Protein AF-A0AAN9YRS8-F1 (afdb_monomer)

Foldseek 3Di:
DLLPDPLLVPQDAPDPQFGQADLQEQPQAPDDFDDDVLQQDLVRLVPGPDQATGYHPRHPQFQNYPNPDRDGPRDGDPDPVVNLRCCCRPPRNNYHDDDPDDDDPVSNSSSSSPVSSVVVVVD

Structure (mmCIF, N/CA/C/O backbone):
data_AF-A0AAN9YRS8-F1
#
_entry.id   AF-A0AAN9YRS8-F1
#
loop_
_atom_site.group_PDB
_atom_site.id
_atom_site.type_symbol
_atom_site.label_atom_id
_atom_site.label_alt_id
_atom_site.label_comp_id
_atom_site.label_asym_id
_atom_site.label_entity_id
_atom_site.label_seq_id
_atom_site.pdbx_PDB_ins_code
_atom_site.Cartn_x
_atom_site.Cartn_y
_atom_site.Cartn_z
_atom_site.occupancy
_atom_site.B_iso_or_equiv
_atom_site.auth_seq_id
_atom_site.auth_comp_id
_atom_site.auth_asym_id
_atom_site.auth_atom_id
_atom_site.pdbx_PDB_model_num
ATOM 1 N N . ALA A 1 1 ? -12.037 -1.778 25.798 1.00 60.75 1 ALA A N 1
ATOM 2 C CA . ALA A 1 1 ? -12.827 -1.347 24.628 1.00 60.75 1 ALA A CA 1
ATOM 3 C C . ALA A 1 1 ? -11.901 -0.881 23.495 1.00 60.75 1 ALA A C 1
ATOM 5 O O . ALA A 1 1 ? -12.047 0.225 22.998 1.00 60.75 1 ALA A O 1
ATOM 6 N N . ASP A 1 2 ? -10.907 -1.699 23.118 1.00 74.62 2 ASP A N 1
ATOM 7 C CA . ASP A 1 2 ? -9.901 -1.310 22.107 1.00 74.62 2 ASP A CA 1
ATOM 8 C C . ASP A 1 2 ? -10.326 -1.663 20.665 1.00 74.62 2 ASP A C 1
ATOM 10 O O . ASP A 1 2 ? -9.803 -1.092 19.709 1.00 74.62 2 ASP A O 1
ATOM 14 N N . PHE A 1 3 ? -11.296 -2.578 20.542 1.00 80.12 3 PHE A N 1
ATOM 15 C CA . PHE A 1 3 ? -11.894 -3.076 19.299 1.00 80.12 3 PHE A CA 1
ATOM 16 C C . PHE A 1 3 ? -13.361 -2.630 19.151 1.00 80.12 3 PHE A C 1
ATOM 18 O O . PHE A 1 3 ? -13.746 -2.140 18.097 1.00 80.12 3 PHE A O 1
ATOM 25 N N . ASP A 1 4 ? -14.152 -2.689 20.228 1.00 80.88 4 ASP A N 1
ATOM 26 C CA . ASP A 1 4 ? -15.543 -2.208 20.247 1.00 80.88 4 ASP A CA 1
ATOM 27 C C . ASP A 1 4 ? -15.623 -0.691 20.464 1.00 80.88 4 ASP A C 1
ATOM 29 O O . ASP A 1 4 ? -15.956 -0.209 21.551 1.00 80.88 4 ASP A O 1
ATOM 33 N N . CYS A 1 5 ? -15.279 0.092 19.439 1.00 88.94 5 CYS A N 1
ATOM 34 C CA . CYS A 1 5 ? -15.522 1.533 19.444 1.00 88.94 5 CYS A CA 1
ATOM 35 C C . CYS A 1 5 ? -15.897 2.064 18.050 1.00 88.94 5 CYS A C 1
ATOM 37 O O . CYS A 1 5 ? -15.513 1.470 17.037 1.00 88.94 5 CYS A O 1
ATOM 39 N N . PRO A 1 6 ? -16.595 3.217 17.962 1.00 91.12 6 PRO A N 1
ATOM 40 C CA . PRO A 1 6 ? -17.009 3.782 16.678 1.00 91.12 6 PRO A CA 1
ATOM 41 C C . PRO A 1 6 ? -15.848 4.058 15.718 1.00 91.12 6 PRO A C 1
ATOM 43 O O . PRO A 1 6 ? -16.038 4.028 14.509 1.00 91.12 6 PRO A O 1
ATOM 46 N N . ALA A 1 7 ? -14.645 4.326 16.231 1.00 91.19 7 ALA A N 1
ATOM 47 C CA . ALA A 1 7 ? -13.485 4.610 15.390 1.00 91.19 7 ALA A CA 1
ATOM 48 C C . ALA A 1 7 ? -12.957 3.363 14.659 1.00 91.19 7 ALA A C 1
ATOM 50 O O . ALA A 1 7 ? -12.427 3.495 13.560 1.00 91.19 7 ALA A O 1
ATOM 51 N N . VAL A 1 8 ? -13.111 2.173 15.252 1.00 92.06 8 VAL A N 1
ATOM 52 C CA . VAL A 1 8 ? -12.793 0.886 14.613 1.00 92.06 8 VAL A CA 1
ATOM 53 C C . VAL A 1 8 ? -13.938 0.472 13.692 1.00 92.06 8 VAL A C 1
ATOM 55 O O . VAL A 1 8 ? -13.700 0.173 12.530 1.00 92.06 8 VAL A O 1
ATOM 58 N N . ALA A 1 9 ? -15.186 0.549 14.162 1.00 90.88 9 ALA A N 1
ATOM 59 C CA . ALA A 1 9 ? -16.357 0.165 13.369 1.00 90.88 9 ALA A CA 1
ATOM 60 C C . ALA A 1 9 ? -16.523 0.985 12.074 1.00 90.88 9 ALA A C 1
ATOM 62 O O . ALA A 1 9 ? -17.010 0.464 11.078 1.00 90.88 9 ALA A O 1
ATOM 63 N N . ASN A 1 10 ? -16.106 2.255 12.084 1.00 91.94 10 ASN A N 1
ATOM 64 C CA . ASN A 1 10 ? -16.170 3.147 10.922 1.00 91.94 10 ASN A CA 1
ATOM 65 C C . ASN A 1 10 ? -14.815 3.316 10.215 1.00 91.94 10 ASN A C 1
ATOM 67 O O . ASN A 1 10 ? -14.635 4.271 9.457 1.00 91.94 10 ASN A O 1
ATOM 71 N N . ALA A 1 11 ? -13.831 2.457 10.497 1.00 94.25 11 ALA A N 1
ATOM 72 C CA . ALA A 1 11 ? -12.544 2.538 9.823 1.00 94.25 11 ALA A CA 1
ATOM 73 C C . ALA A 1 11 ? -12.708 2.242 8.324 1.00 94.25 11 ALA A C 1
ATOM 75 O O . ALA A 1 11 ? -13.393 1.300 7.935 1.00 94.25 11 ALA A O 1
ATOM 76 N N . VAL A 1 12 ? -12.071 3.055 7.480 1.00 94.19 12 VAL A N 1
ATOM 77 C CA . VAL A 1 12 ? -12.182 2.953 6.019 1.00 94.19 12 VAL A CA 1
ATOM 78 C C . VAL A 1 12 ? -10.892 2.376 5.443 1.00 94.19 12 VAL A C 1
ATOM 80 O O . VAL A 1 12 ? -9.797 2.792 5.828 1.00 94.19 12 VAL A O 1
ATOM 83 N N . ASN A 1 13 ? -11.029 1.445 4.498 1.00 94.38 13 ASN A N 1
ATOM 84 C CA . ASN A 1 13 ? -9.938 0.905 3.695 1.00 94.38 13 ASN A CA 1
ATOM 85 C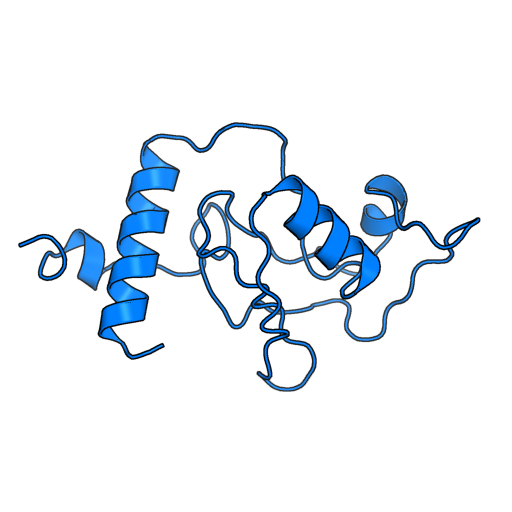 C . ASN A 1 13 ? -10.402 0.776 2.227 1.00 94.38 13 ASN A C 1
ATOM 87 O O . ASN A 1 13 ? -11.396 0.088 1.993 1.00 94.38 13 ASN A O 1
ATOM 91 N N . PRO A 1 14 ? -9.735 1.412 1.248 1.00 94.62 14 PRO A N 1
ATOM 92 C CA . PRO A 1 14 ? -8.599 2.322 1.398 1.00 94.62 14 PRO A CA 1
ATOM 93 C C . PRO A 1 14 ? -8.986 3.656 2.047 1.00 94.62 14 PRO A C 1
ATOM 95 O O . PRO A 1 14 ? -10.114 4.129 1.936 1.00 94.62 14 PRO A O 1
ATOM 98 N N . SER A 1 15 ? -8.023 4.287 2.713 1.00 94.81 15 SER A N 1
ATOM 99 C CA . SER A 1 15 ? -8.159 5.645 3.251 1.00 94.81 15 SER A CA 1
ATOM 100 C C . SER A 1 15 ? -7.531 6.687 2.319 1.00 94.81 15 SER A C 1
ATOM 102 O O . SER A 1 15 ? -6.968 6.351 1.281 1.00 94.81 15 SER A O 1
ATOM 104 N N . GLN A 1 16 ? -7.516 7.957 2.738 1.00 93.94 16 GLN A N 1
ATOM 105 C CA . GLN A 1 16 ? -6.738 9.003 2.057 1.00 93.94 16 GLN A CA 1
ATOM 106 C C . GLN A 1 16 ? -5.215 8.748 2.031 1.00 93.94 16 GLN A C 1
ATOM 108 O O . GLN A 1 16 ? -4.510 9.405 1.273 1.00 93.94 16 GLN A O 1
ATOM 113 N N . TRP A 1 17 ? -4.696 7.837 2.866 1.00 93.69 17 TRP A N 1
ATOM 114 C CA . TRP A 1 17 ? -3.287 7.416 2.860 1.00 93.69 17 TRP A CA 1
ATOM 115 C C . TRP A 1 17 ? -3.057 6.115 2.078 1.00 93.69 17 TRP A C 1
ATOM 117 O O . TRP A 1 17 ? -1.939 5.607 2.065 1.00 93.69 17 TRP A O 1
ATOM 127 N N . GLY A 1 18 ? -4.101 5.570 1.449 1.00 94.38 18 GLY A N 1
ATOM 128 C CA . GLY A 1 18 ? -4.059 4.311 0.716 1.00 94.38 18 GLY A CA 1
ATOM 129 C C . GLY A 1 18 ? -4.589 3.119 1.509 1.00 94.38 18 GLY A C 1
ATOM 130 O O . GLY A 1 18 ? -5.275 3.270 2.529 1.00 94.38 18 GLY A O 1
ATOM 131 N N . TYR A 1 19 ? -4.278 1.932 0.997 1.00 95.44 19 TYR A N 1
ATOM 132 C CA . TYR A 1 19 ? -4.648 0.647 1.575 1.00 95.44 19 TYR A CA 1
ATOM 133 C C . TYR A 1 19 ? -3.813 0.335 2.821 1.00 95.44 19 TYR A C 1
ATOM 135 O O . TYR A 1 19 ? -2.599 0.551 2.841 1.00 95.44 19 TYR A O 1
ATOM 143 N N . TYR A 1 20 ? -4.475 -0.195 3.845 1.00 94.69 20 TYR A N 1
ATOM 144 C CA . TYR A 1 20 ? -3.852 -0.725 5.063 1.00 94.69 20 TYR A CA 1
ATOM 145 C C . TYR A 1 20 ? -3.741 -2.255 5.052 1.00 94.69 20 TYR A C 1
ATOM 147 O O . TYR A 1 20 ? -2.875 -2.809 5.726 1.00 94.69 20 TYR A O 1
ATOM 155 N N . GLN A 1 21 ? -4.641 -2.893 4.303 1.00 93.31 21 GLN A N 1
ATOM 156 C CA . GLN A 1 21 ? -4.769 -4.332 4.072 1.00 93.31 21 GLN A CA 1
ATOM 157 C C . GLN A 1 21 ? -5.482 -4.560 2.723 1.00 93.31 21 GLN A C 1
ATOM 159 O O . GLN A 1 21 ? -5.978 -3.596 2.120 1.00 93.31 21 GLN A O 1
ATOM 164 N N . GLY A 1 22 ? -5.502 -5.798 2.245 1.00 90.50 22 GLY A N 1
ATOM 165 C CA . GLY A 1 22 ? -6.004 -6.201 0.936 1.00 90.50 22 GLY A CA 1
ATOM 166 C C . GLY A 1 22 ? -7.497 -6.465 0.726 1.00 90.50 22 GLY A C 1
ATOM 167 O O . GLY A 1 22 ? -8.348 -6.143 1.550 1.00 90.50 22 GLY A O 1
ATOM 168 N N . PRO A 1 23 ? -7.829 -7.047 -0.440 1.00 93.31 23 PRO A N 1
ATOM 169 C CA . PRO A 1 23 ? -6.955 -7.175 -1.611 1.00 93.31 23 PRO A CA 1
ATOM 170 C C . PRO A 1 23 ? -6.632 -5.798 -2.211 1.00 93.31 23 PRO A C 1
ATOM 172 O O . PRO A 1 23 ? -7.515 -4.962 -2.400 1.00 93.31 23 PRO A O 1
ATOM 175 N N . ILE A 1 24 ? -5.352 -5.546 -2.499 1.00 95.38 24 ILE A N 1
ATOM 176 C CA . ILE A 1 24 ? -4.888 -4.285 -3.088 1.00 95.38 24 ILE A CA 1
ATOM 177 C C . ILE A 1 24 ? -4.862 -4.440 -4.611 1.00 95.38 24 ILE A C 1
ATOM 179 O O . ILE A 1 24 ?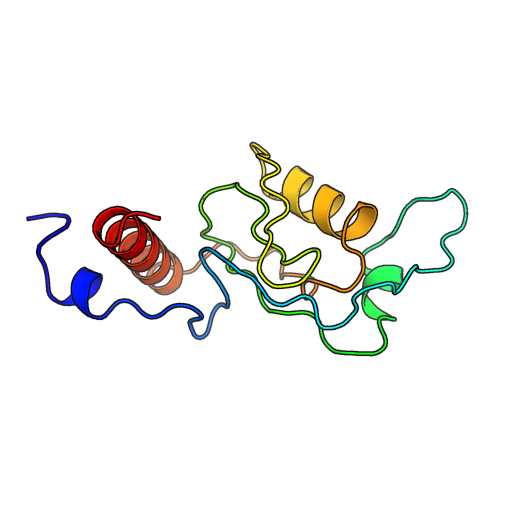 -4.076 -5.249 -5.114 1.00 95.38 24 ILE A O 1
ATOM 183 N N . PRO A 1 25 ? -5.652 -3.660 -5.371 1.00 95.31 25 PRO A N 1
ATOM 184 C CA . PRO A 1 25 ? -5.702 -3.795 -6.820 1.00 95.31 25 PRO A CA 1
ATOM 185 C C . PRO A 1 25 ? -4.330 -3.596 -7.464 1.00 95.31 25 PRO A C 1
ATOM 187 O O . PRO A 1 25 ? -3.623 -2.634 -7.148 1.00 95.31 25 PRO A O 1
ATOM 190 N N . ASN A 1 26 ? -3.980 -4.469 -8.409 1.00 95.38 26 ASN A N 1
ATOM 191 C CA . ASN A 1 26 ? -2.841 -4.283 -9.299 1.00 95.38 26 ASN A CA 1
ATOM 192 C C . ASN A 1 26 ? -3.318 -3.728 -10.658 1.00 95.38 26 ASN A C 1
ATOM 194 O O . ASN A 1 26 ? -3.775 -4.488 -11.510 1.00 95.38 26 ASN A O 1
ATOM 198 N N . PRO A 1 27 ? -3.200 -2.416 -10.914 1.00 95.06 27 PRO A N 1
ATOM 199 C CA . PRO A 1 27 ? -3.637 -1.819 -12.179 1.00 95.06 27 PRO A CA 1
ATOM 200 C C . PRO A 1 27 ? -2.710 -2.146 -13.362 1.00 95.06 27 PRO A C 1
ATOM 202 O O . PRO A 1 27 ? -3.010 -1.785 -14.500 1.00 95.06 27 PRO A O 1
ATOM 205 N N . ASN A 1 28 ? -1.580 -2.811 -13.114 1.00 94.75 28 ASN A N 1
ATOM 206 C CA . ASN A 1 28 ? -0.559 -3.132 -14.107 1.00 94.75 28 ASN A CA 1
ATOM 207 C C . ASN A 1 28 ? -0.275 -4.647 -14.150 1.00 94.75 28 ASN A C 1
ATOM 209 O O . ASN A 1 28 ? 0.874 -5.066 -14.299 1.00 94.75 28 ASN A O 1
ATOM 213 N N . ILE A 1 29 ? -1.310 -5.490 -14.016 1.00 91.19 29 ILE A N 1
ATOM 214 C CA . ILE A 1 29 ? -1.173 -6.954 -14.126 1.00 91.19 29 ILE A CA 1
ATOM 215 C C . ILE A 1 29 ? -0.468 -7.328 -15.435 1.00 91.19 29 ILE A C 1
ATOM 217 O O . ILE A 1 29 ? -0.829 -6.871 -16.518 1.00 91.19 29 ILE A O 1
ATOM 221 N N . GLY A 1 30 ? 0.559 -8.172 -15.323 1.00 89.44 30 GLY A N 1
ATOM 222 C CA . GLY A 1 30 ? 1.353 -8.648 -16.458 1.00 89.44 30 GLY A CA 1
ATOM 223 C C . GLY A 1 30 ? 2.374 -7.644 -17.001 1.00 89.44 30 GLY A C 1
ATOM 224 O O . GLY A 1 30 ? 3.200 -8.027 -17.830 1.00 89.44 30 GLY A O 1
ATOM 225 N N . TRP A 1 31 ? 2.383 -6.392 -16.531 1.00 92.19 31 TRP A N 1
ATOM 226 C CA . TRP A 1 31 ? 3.430 -5.447 -16.904 1.00 92.19 31 TRP A CA 1
ATOM 227 C C . TRP A 1 31 ? 4.780 -5.896 -16.337 1.00 92.19 31 TRP A C 1
ATOM 229 O O . TRP A 1 31 ? 4.892 -6.285 -15.177 1.00 92.19 31 TRP A O 1
ATOM 239 N N . GLN A 1 32 ? 5.817 -5.845 -17.171 1.00 90.50 32 GLN A N 1
ATOM 240 C CA . GLN A 1 32 ? 7.187 -6.175 -16.793 1.00 90.50 32 GLN A CA 1
ATOM 241 C C . GLN A 1 32 ? 8.117 -5.071 -17.304 1.00 90.50 32 GLN A C 1
ATOM 243 O O . GLN A 1 32 ? 8.213 -4.866 -18.518 1.00 90.50 32 GLN A O 1
ATOM 248 N N . PRO A 1 33 ? 8.798 -4.333 -16.416 1.00 89.50 33 PRO A N 1
ATOM 249 C CA . PRO A 1 33 ? 9.693 -3.271 -16.832 1.00 89.50 33 PRO A CA 1
ATOM 250 C C . PRO A 1 33 ? 10.969 -3.828 -17.468 1.00 89.50 33 PRO A C 1
ATOM 252 O O . PRO A 1 33 ? 11.553 -4.807 -17.000 1.00 89.50 33 PRO A O 1
ATOM 255 N N . ILE A 1 34 ? 11.474 -3.134 -18.487 1.00 85.19 34 ILE A N 1
ATOM 256 C CA . ILE A 1 34 ? 12.797 -3.414 -19.051 1.00 85.19 34 ILE A CA 1
ATOM 257 C C . ILE A 1 34 ? 13.850 -2.841 -18.093 1.00 85.19 34 ILE A C 1
ATOM 259 O O . ILE A 1 34 ? 14.107 -1.639 -18.081 1.00 85.19 34 ILE A O 1
ATOM 263 N N . ALA A 1 35 ? 14.449 -3.702 -17.269 1.00 77.19 35 ALA A N 1
ATOM 264 C CA . ALA A 1 35 ? 15.444 -3.310 -16.272 1.00 77.19 35 ALA A CA 1
ATOM 265 C C . ALA A 1 35 ? 16.838 -3.888 -16.597 1.00 77.19 35 ALA A C 1
ATOM 267 O O . ALA A 1 35 ? 17.021 -5.112 -16.545 1.00 77.19 35 ALA A O 1
ATOM 268 N N . PRO A 1 36 ? 17.855 -3.045 -16.871 1.00 65.88 36 PRO A N 1
ATOM 269 C CA . PRO A 1 36 ? 19.242 -3.494 -16.971 1.00 65.88 36 PRO A CA 1
ATOM 270 C C . PRO A 1 36 ? 19.669 -4.169 -15.658 1.00 65.88 36 PRO A C 1
ATOM 272 O O . PRO A 1 36 ? 19.503 -3.602 -14.581 1.00 65.88 36 PRO A O 1
ATOM 275 N N . GLY A 1 37 ? 20.179 -5.403 -15.720 1.00 66.75 37 GLY A N 1
ATOM 276 C CA . GLY A 1 37 ? 20.613 -6.137 -14.521 1.00 66.75 37 GLY A CA 1
ATOM 277 C C . GLY A 1 37 ? 19.482 -6.652 -13.614 1.00 66.75 37 GLY A C 1
ATOM 278 O O . GLY A 1 37 ? 19.739 -6.968 -12.456 1.00 66.75 37 GLY A O 1
ATOM 279 N N . ARG A 1 38 ? 18.239 -6.745 -14.119 1.00 67.81 38 ARG A N 1
ATOM 280 C CA . ARG A 1 38 ? 17.053 -7.315 -13.433 1.00 67.81 38 ARG A CA 1
ATOM 281 C C . ARG A 1 38 ? 16.608 -6.612 -12.140 1.00 67.81 38 ARG A C 1
ATOM 283 O O . ARG A 1 38 ? 15.738 -7.126 -11.444 1.00 67.81 38 ARG A O 1
ATOM 290 N N . THR A 1 39 ? 17.154 -5.442 -11.813 1.00 84.38 39 THR A N 1
ATOM 291 C CA . THR A 1 39 ? 16.733 -4.685 -10.624 1.00 84.38 39 THR A CA 1
ATOM 292 C C . THR A 1 39 ? 15.774 -3.567 -11.014 1.00 84.38 39 THR A C 1
ATOM 294 O O . THR A 1 39 ? 16.163 -2.592 -11.654 1.00 84.38 39 THR A O 1
ATOM 297 N N . VAL A 1 40 ? 14.517 -3.680 -10.588 1.00 89.25 40 VAL A N 1
ATOM 298 C CA . VAL A 1 40 ? 13.506 -2.638 -10.796 1.00 89.25 40 VAL A CA 1
ATOM 299 C C . VAL A 1 40 ? 13.707 -1.520 -9.769 1.00 89.25 40 VAL A C 1
ATOM 301 O O . VAL A 1 40 ? 13.434 -1.667 -8.572 1.00 89.25 40 VAL A O 1
ATOM 304 N N . THR A 1 41 ? 14.225 -0.383 -10.234 1.00 90.00 41 THR A N 1
ATOM 305 C CA . THR A 1 41 ? 14.377 0.831 -9.418 1.00 90.00 41 THR A CA 1
ATOM 306 C C . THR A 1 41 ? 13.039 1.560 -9.280 1.00 90.00 41 THR A C 1
ATOM 308 O O . THR A 1 41 ? 12.105 1.306 -10.035 1.00 90.00 41 THR A O 1
ATOM 311 N N . ALA A 1 42 ? 12.929 2.501 -8.336 1.00 88.69 42 ALA A N 1
ATOM 312 C CA . ALA A 1 42 ? 11.725 3.332 -8.213 1.00 88.69 42 ALA A CA 1
ATOM 313 C C . ALA A 1 42 ? 11.444 4.148 -9.490 1.00 88.69 42 ALA A C 1
ATOM 315 O O . ALA A 1 42 ? 10.288 4.295 -9.872 1.00 88.69 42 ALA A O 1
ATOM 316 N N . VAL A 1 43 ? 12.495 4.622 -10.171 1.00 89.75 43 VAL A N 1
ATOM 317 C CA . VAL A 1 43 ? 12.384 5.374 -11.433 1.00 89.7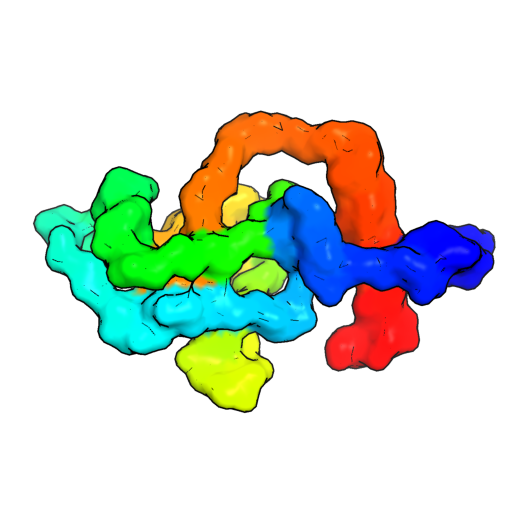5 43 VAL A CA 1
ATOM 318 C C . VAL A 1 43 ? 11.815 4.495 -12.541 1.00 89.75 43 VAL A C 1
ATOM 320 O O . VAL A 1 43 ? 10.892 4.911 -13.225 1.00 89.75 43 VAL A O 1
ATOM 323 N N . ILE A 1 44 ? 12.314 3.263 -12.674 1.00 91.62 44 ILE A N 1
ATOM 324 C CA . ILE A 1 44 ? 11.787 2.297 -13.645 1.00 91.62 44 ILE A CA 1
ATOM 325 C C . ILE A 1 44 ? 10.344 1.920 -13.289 1.00 91.62 44 ILE A C 1
ATOM 327 O O . ILE A 1 44 ? 9.480 1.898 -14.150 1.00 91.62 44 ILE A O 1
ATOM 331 N N . ASN A 1 45 ? 10.053 1.673 -12.010 1.00 91.31 45 ASN A N 1
ATOM 332 C CA . ASN A 1 45 ? 8.700 1.349 -11.559 1.00 91.31 45 ASN A CA 1
ATOM 333 C C . ASN A 1 45 ? 7.691 2.468 -11.876 1.00 91.31 45 ASN A C 1
ATOM 335 O O . ASN A 1 45 ? 6.530 2.191 -12.147 1.00 91.31 45 ASN A O 1
ATOM 339 N N . ALA A 1 46 ? 8.138 3.729 -11.864 1.00 90.88 46 ALA A N 1
ATOM 340 C CA . ALA A 1 46 ? 7.311 4.890 -12.185 1.00 90.88 46 ALA A CA 1
ATOM 341 C C . ALA A 1 46 ? 6.948 5.005 -13.676 1.00 90.88 46 ALA A C 1
ATOM 343 O O . ALA A 1 46 ? 6.133 5.853 -14.023 1.00 90.88 46 ALA A O 1
ATOM 344 N N . THR A 1 47 ? 7.523 4.174 -14.554 1.00 93.25 47 THR A N 1
ATOM 345 C CA . THR A 1 47 ? 7.159 4.119 -15.978 1.00 93.25 47 THR A CA 1
ATOM 346 C C . THR A 1 47 ? 6.042 3.111 -16.263 1.00 93.25 47 THR A C 1
ATOM 348 O O . THR A 1 47 ? 5.847 2.735 -17.421 1.00 93.25 47 THR A O 1
ATOM 351 N N . ALA A 1 48 ? 5.363 2.605 -15.230 1.00 94.94 48 ALA A N 1
ATOM 352 C CA . ALA A 1 48 ? 4.202 1.744 -15.400 1.00 94.94 48 ALA A CA 1
ATOM 353 C C . ALA A 1 48 ? 3.104 2.471 -16.208 1.00 94.94 48 ALA A C 1
ATOM 355 O O . ALA A 1 48 ? 2.945 3.683 -16.044 1.00 94.94 48 ALA A O 1
ATOM 356 N N . PRO A 1 49 ? 2.347 1.768 -17.073 1.00 96.00 49 PRO A N 1
ATOM 357 C CA . PRO A 1 49 ? 1.313 2.388 -17.905 1.00 96.00 49 PRO A CA 1
ATOM 358 C C . PRO A 1 49 ? 0.216 3.096 -17.106 1.00 96.00 49 PRO A C 1
ATOM 360 O O . PRO A 1 49 ? -0.250 4.157 -17.515 1.00 96.00 49 PRO A O 1
ATOM 363 N N . ASN A 1 50 ? -0.181 2.515 -15.971 1.00 96.19 50 ASN A N 1
ATOM 364 C CA . ASN A 1 50 ? -1.212 3.054 -15.093 1.00 96.19 50 ASN A CA 1
ATOM 365 C C . ASN A 1 50 ? -0.612 3.484 -13.746 1.00 96.19 50 ASN A C 1
ATOM 367 O O . ASN A 1 50 ? 0.334 2.842 -13.272 1.00 96.19 50 ASN A O 1
ATOM 371 N N . PRO A 1 51 ? -1.171 4.514 -13.082 1.00 94.19 51 PRO A N 1
ATOM 372 C CA . PRO A 1 51 ? -0.818 4.828 -11.702 1.00 94.19 51 PRO A CA 1
ATOM 373 C C . PRO A 1 51 ? -1.016 3.603 -10.805 1.00 94.19 51 PRO A C 1
ATOM 375 O O . PRO A 1 51 ? -2.064 2.964 -10.865 1.00 94.19 51 PRO A O 1
ATOM 378 N N . GLY A 1 52 ? -0.008 3.272 -9.997 1.00 95.19 52 GLY A N 1
ATOM 379 C CA . GLY A 1 52 ? -0.118 2.206 -9.000 1.00 95.19 52 GLY A CA 1
ATOM 380 C C . GLY A 1 52 ? -1.081 2.579 -7.871 1.00 95.19 52 GLY A C 1
ATOM 381 O O . GLY A 1 52 ? -1.342 3.758 -7.635 1.00 95.19 52 GLY A O 1
ATOM 382 N N . SER A 1 53 ? -1.572 1.576 -7.149 1.00 95.38 53 SER A N 1
ATOM 383 C CA . SER A 1 53 ? -2.413 1.772 -5.966 1.00 95.38 53 SER A CA 1
ATOM 384 C C . SER A 1 53 ? -1.602 2.365 -4.813 1.00 95.38 53 SER A C 1
ATOM 386 O O . SER A 1 53 ? -0.421 2.057 -4.647 1.00 95.38 53 SER A O 1
ATOM 388 N N . ASP A 1 54 ? -2.222 3.199 -3.984 1.00 94.00 54 ASP A N 1
ATOM 389 C CA . ASP A 1 54 ? -1.549 3.755 -2.812 1.00 94.00 54 ASP A CA 1
ATOM 390 C C . ASP A 1 54 ? -1.543 2.748 -1.659 1.00 94.00 54 ASP A C 1
ATOM 392 O O . ASP A 1 54 ? -2.589 2.248 -1.251 1.00 94.00 54 ASP A O 1
ATOM 396 N N . LEU A 1 55 ? -0.366 2.473 -1.101 1.00 92.62 55 LEU A N 1
ATOM 397 C CA . LEU A 1 55 ? -0.203 1.696 0.127 1.00 92.62 55 LEU A CA 1
ATOM 398 C C . LEU A 1 55 ? 0.172 2.646 1.264 1.00 92.62 55 LEU A C 1
ATOM 400 O O . LEU A 1 55 ? 1.157 3.385 1.153 1.00 92.62 55 LEU A O 1
ATOM 404 N N . SER A 1 56 ? -0.559 2.579 2.374 1.00 92.31 56 SER A N 1
ATOM 405 C CA . SER A 1 56 ? -0.198 3.329 3.574 1.00 92.31 56 SER A CA 1
ATOM 406 C C . SER A 1 56 ? 1.137 2.847 4.139 1.00 92.31 56 SER A C 1
ATOM 408 O O . SER A 1 56 ? 1.532 1.691 4.013 1.00 92.31 56 SER A O 1
ATOM 410 N N . THR A 1 57 ? 1.843 3.730 4.840 1.00 89.44 57 THR A N 1
ATOM 411 C CA . THR A 1 57 ? 3.034 3.332 5.600 1.00 89.44 57 THR A CA 1
ATOM 412 C C . THR A 1 57 ? 2.702 2.526 6.863 1.00 89.44 57 THR A C 1
ATOM 414 O O . THR A 1 57 ? 3.606 1.961 7.480 1.00 89.44 57 THR A O 1
ATOM 417 N N . VAL A 1 58 ? 1.419 2.437 7.228 1.00 91.31 58 VAL A N 1
ATOM 418 C CA . VAL A 1 58 ? 0.887 1.676 8.363 1.00 91.31 58 VAL A CA 1
ATOM 419 C C . VAL A 1 58 ? 0.100 0.482 7.829 1.00 91.31 58 VAL A C 1
ATOM 421 O O . VAL A 1 58 ? -1.098 0.570 7.622 1.00 91.31 58 VAL A O 1
ATOM 424 N N . TYR A 1 59 ? 0.765 -0.643 7.609 1.00 90.06 59 TYR A N 1
ATOM 425 C CA . TYR A 1 59 ? 0.154 -1.867 7.080 1.00 90.06 59 TYR A CA 1
ATOM 426 C C . TYR A 1 59 ? 0.595 -3.079 7.909 1.00 90.06 59 TYR A C 1
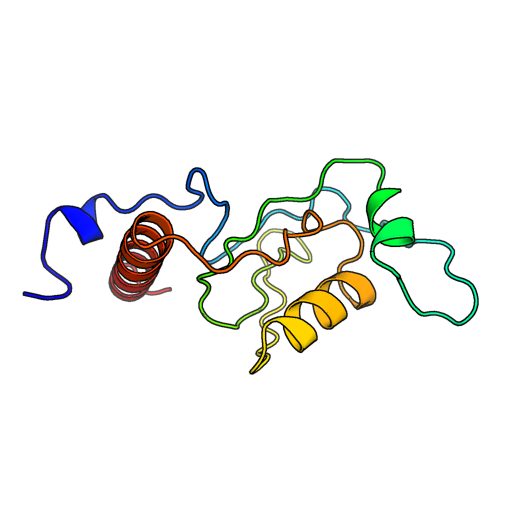ATOM 428 O O . TYR A 1 59 ? 1.508 -2.989 8.737 1.00 90.06 59 TYR A O 1
ATOM 436 N N . ASP A 1 60 ? -0.062 -4.212 7.702 1.00 89.12 60 ASP A N 1
ATOM 437 C CA . ASP A 1 60 ? 0.089 -5.446 8.486 1.00 89.12 60 ASP A CA 1
ATOM 438 C C . ASP A 1 60 ? 1.388 -6.236 8.227 1.00 89.12 60 ASP A C 1
ATOM 440 O O . ASP A 1 60 ? 1.666 -7.212 8.922 1.00 89.12 60 ASP A O 1
ATOM 444 N N . LYS A 1 61 ? 2.212 -5.770 7.277 1.00 92.00 61 LYS A N 1
ATOM 445 C CA . LYS A 1 61 ? 3.454 -6.396 6.793 1.00 92.00 61 LYS A CA 1
ATOM 446 C C . LYS A 1 61 ? 3.285 -7.587 5.845 1.00 92.00 61 LYS A C 1
ATOM 448 O O . LYS A 1 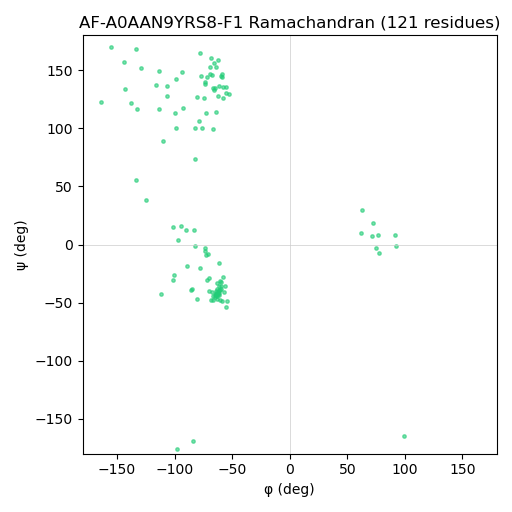61 ? 4.290 -8.208 5.480 1.00 92.00 61 LYS A O 1
ATOM 453 N N . VAL A 1 62 ? 2.070 -7.862 5.392 1.00 94.56 62 VAL A N 1
ATOM 454 C CA . VAL A 1 62 ? 1.767 -8.862 4.370 1.00 94.56 62 VAL A CA 1
ATOM 455 C C . VAL A 1 62 ? 1.604 -8.166 3.019 1.00 94.56 62 VAL A C 1
ATOM 457 O O . VAL A 1 62 ? 1.177 -7.016 2.918 1.00 94.56 62 VAL A O 1
ATOM 460 N N . CYS A 1 63 ? 2.082 -8.806 1.950 1.00 95.62 63 CYS A N 1
ATOM 461 C CA . CYS A 1 63 ? 1.881 -8.293 0.605 1.00 95.62 63 CYS A CA 1
ATOM 462 C C . CYS A 1 63 ? 0.502 -8.708 0.108 1.00 95.62 63 CYS A C 1
ATOM 464 O O . CYS A 1 63 ? 0.311 -9.819 -0.380 1.00 95.62 63 CYS A O 1
ATOM 466 N N . ASP A 1 64 ? -0.422 -7.767 0.183 1.00 95.31 64 ASP A N 1
ATOM 467 C CA . ASP A 1 64 ? -1.822 -7.975 -0.165 1.00 95.31 64 ASP A CA 1
ATOM 468 C C . ASP A 1 64 ? -2.165 -7.593 -1.611 1.00 95.31 64 ASP A C 1
ATOM 470 O O . ASP A 1 64 ? -3.327 -7.409 -1.969 1.00 95.31 64 ASP A O 1
ATOM 474 N N . VAL A 1 65 ? -1.149 -7.438 -2.463 1.00 95.94 65 VAL A N 1
ATOM 475 C CA . VAL A 1 65 ? -1.356 -7.140 -3.883 1.00 95.94 65 VAL A CA 1
ATOM 476 C C . VAL A 1 65 ? -2.107 -8.296 -4.536 1.00 95.94 65 VAL A C 1
ATOM 478 O O . VAL A 1 65 ? -1.663 -9.443 -4.452 1.00 95.94 65 VAL A O 1
ATOM 481 N N . ASP A 1 66 ? -3.205 -7.964 -5.213 1.00 95.00 66 ASP A N 1
ATOM 482 C CA . ASP A 1 66 ? -3.968 -8.884 -6.049 1.00 95.00 66 ASP A CA 1
ATOM 483 C C . ASP A 1 66 ? -3.094 -9.335 -7.226 1.00 95.00 66 ASP A C 1
ATOM 485 O O . ASP A 1 66 ? -2.667 -8.527 -8.064 1.00 95.00 66 ASP A O 1
ATOM 489 N N . ILE A 1 67 ? -2.769 -10.627 -7.249 1.00 90.56 67 ILE A N 1
ATOM 490 C CA . ILE A 1 67 ? -1.975 -11.233 -8.314 1.00 90.56 67 ILE A CA 1
ATOM 491 C C . ILE A 1 67 ? -2.860 -11.657 -9.484 1.00 90.56 67 ILE A C 1
ATOM 493 O O . ILE A 1 67 ? -2.452 -11.445 -10.626 1.00 90.56 67 ILE A O 1
ATOM 497 N N . VAL A 1 68 ? -4.053 -12.201 -9.209 1.00 86.62 68 VAL A N 1
ATOM 498 C CA . VAL A 1 68 ? -5.096 -12.574 -10.177 1.00 86.62 68 VAL A CA 1
ATOM 499 C C . VAL A 1 68 ? -6.430 -12.770 -9.440 1.00 86.62 68 VAL A C 1
ATOM 501 O O . VAL A 1 68 ? -6.557 -13.668 -8.612 1.00 86.62 68 VAL A O 1
ATOM 504 N N . GLY A 1 69 ? -7.472 -12.032 -9.832 1.00 80.06 69 GLY A N 1
ATOM 505 C CA . GLY A 1 69 ? -8.861 -12.380 -9.505 1.00 80.06 69 GLY A CA 1
ATOM 506 C C . GLY A 1 69 ? -9.200 -12.388 -8.010 1.00 80.06 69 GLY A C 1
ATOM 507 O O . GLY A 1 69 ? -10.073 -13.153 -7.603 1.00 80.06 69 GLY A O 1
ATOM 508 N N . GLY A 1 70 ? -8.525 -11.561 -7.210 1.00 82.06 70 GLY A N 1
ATOM 509 C CA . GLY A 1 70 ? -8.713 -11.472 -5.762 1.00 82.06 70 GLY A CA 1
ATOM 510 C C . GLY A 1 70 ? -7.781 -12.369 -4.946 1.00 82.06 70 GLY A C 1
ATOM 511 O O . GLY A 1 70 ? -7.827 -12.320 -3.718 1.00 82.06 70 GLY A O 1
ATOM 512 N N . GLU A 1 71 ? -6.918 -13.165 -5.586 1.00 89.69 71 GLU A N 1
ATOM 513 C CA . GLU A 1 71 ? -5.846 -13.874 -4.887 1.00 89.69 71 GLU A CA 1
ATOM 514 C C . GLU A 1 71 ? -4.740 -12.883 -4.503 1.00 89.69 71 GLU A C 1
ATOM 516 O O . GLU A 1 71 ? -4.220 -12.156 -5.348 1.00 89.69 71 GLU A O 1
ATOM 521 N N . MET A 1 72 ? -4.370 -12.849 -3.224 1.00 93.88 72 MET A N 1
ATOM 522 C CA . MET A 1 72 ? -3.317 -11.969 -2.712 1.00 93.88 72 MET A CA 1
ATOM 523 C C . MET A 1 72 ? -1.962 -12.677 -2.698 1.00 93.88 72 MET A C 1
ATOM 525 O O . MET A 1 72 ? -1.882 -13.877 -2.446 1.00 93.88 72 MET A O 1
ATOM 529 N N . CYS A 1 73 ? -0.872 -11.929 -2.898 1.00 95.75 73 CYS A N 1
ATOM 530 C CA . CYS A 1 73 ? 0.481 -12.494 -2.852 1.00 95.75 73 CYS A CA 1
ATOM 531 C C . CYS A 1 73 ? 0.810 -13.192 -1.515 1.00 95.75 73 CYS A C 1
ATOM 533 O O . CYS A 1 73 ? 1.486 -14.223 -1.506 1.00 95.75 73 CYS A O 1
ATOM 535 N N . GLY A 1 74 ? 0.397 -12.620 -0.381 1.00 95.12 74 GLY A N 1
ATOM 536 C CA . GLY A 1 74 ? 0.582 -13.199 0.952 1.00 95.12 74 GLY A CA 1
ATOM 537 C C . GLY A 1 74 ? 2.027 -13.183 1.471 1.00 95.12 74 GLY A C 1
ATOM 538 O O . GLY A 1 74 ? 2.329 -13.770 2.513 1.00 95.12 74 GLY A O 1
ATOM 539 N N . LYS A 1 75 ? 2.967 -12.529 0.775 1.00 96.38 75 LYS A N 1
ATOM 540 C CA . LYS A 1 75 ? 4.371 -12.493 1.204 1.00 96.38 75 LYS A CA 1
ATOM 541 C C . LYS A 1 75 ? 4.551 -11.593 2.428 1.00 96.38 75 LYS A C 1
ATOM 543 O O . LYS A 1 75 ? 4.481 -10.373 2.322 1.00 96.38 75 LYS A O 1
ATOM 548 N N . PHE A 1 76 ? 4.893 -12.190 3.566 1.00 96.00 76 PHE A N 1
ATOM 549 C CA . PHE A 1 76 ? 5.329 -11.445 4.748 1.00 96.00 76 PHE A CA 1
ATOM 550 C C . PHE A 1 76 ? 6.747 -10.879 4.584 1.00 96.00 76 PHE A C 1
ATOM 552 O O . PHE A 1 76 ? 7.656 -11.560 4.088 1.00 96.00 76 PHE A O 1
ATOM 559 N N . VAL A 1 77 ? 6.945 -9.649 5.058 1.00 93.12 77 VAL A N 1
ATOM 560 C CA . VAL A 1 77 ? 8.239 -8.954 5.115 1.00 93.12 77 VAL A CA 1
ATOM 561 C C . VAL A 1 77 ? 8.342 -8.122 6.390 1.00 93.12 77 VAL A C 1
ATOM 563 O O . VAL A 1 77 ? 7.447 -7.373 6.751 1.00 93.12 77 VAL A O 1
ATOM 566 N N . ASP A 1 78 ? 9.463 -8.198 7.088 1.00 89.69 78 ASP A N 1
ATOM 567 C CA . ASP A 1 78 ? 9.621 -7.596 8.416 1.00 89.69 78 ASP A CA 1
ATOM 568 C C . ASP A 1 78 ? 9.849 -6.071 8.409 1.00 89.69 78 ASP A C 1
ATOM 570 O O . ASP A 1 78 ? 9.586 -5.400 9.419 1.00 89.69 78 ASP A O 1
ATOM 574 N N . THR A 1 79 ? 10.288 -5.520 7.272 1.00 88.25 79 THR A N 1
ATOM 575 C CA . THR A 1 79 ? 10.649 -4.109 7.092 1.00 88.25 79 THR A CA 1
ATOM 576 C C . THR A 1 79 ? 9.968 -3.459 5.884 1.00 88.25 79 THR A C 1
ATOM 578 O O . THR A 1 79 ? 9.720 -4.080 4.849 1.00 88.25 79 THR A O 1
ATOM 581 N N . VAL A 1 80 ? 9.751 -2.141 5.973 1.00 85.50 80 VAL A N 1
ATOM 582 C CA . VAL A 1 80 ? 9.222 -1.317 4.866 1.00 85.50 80 VAL A CA 1
ATOM 583 C C . VAL A 1 80 ? 10.153 -1.334 3.650 1.00 85.50 80 VAL A C 1
ATOM 585 O O . VAL A 1 80 ? 9.698 -1.335 2.506 1.00 85.50 80 VAL A O 1
ATOM 588 N N . GLY A 1 81 ? 11.469 -1.374 3.880 1.00 87.69 81 GLY A N 1
ATOM 589 C CA . GLY A 1 81 ? 12.463 -1.499 2.813 1.00 87.69 81 GLY A CA 1
ATOM 590 C C . GLY A 1 81 ? 12.286 -2.792 2.014 1.00 87.69 81 GLY A C 1
ATOM 591 O O . GLY A 1 81 ? 12.220 -2.738 0.783 1.00 87.69 81 GLY A O 1
ATOM 592 N N . ALA A 1 82 ? 12.130 -3.921 2.714 1.00 91.00 82 ALA A N 1
ATOM 593 C CA . ALA A 1 82 ? 11.883 -5.220 2.102 1.00 91.00 82 ALA A CA 1
ATOM 594 C C . ALA A 1 82 ? 10.543 -5.260 1.355 1.00 91.00 82 ALA A C 1
ATOM 596 O O . ALA A 1 82 ? 10.518 -5.733 0.222 1.00 91.00 82 ALA A O 1
ATOM 597 N N . MET A 1 83 ? 9.464 -4.686 1.908 1.00 91.88 83 MET A N 1
ATOM 598 C CA . MET A 1 83 ? 8.173 -4.598 1.206 1.00 91.88 83 MET A CA 1
ATOM 599 C C . MET A 1 83 ? 8.279 -3.837 -0.110 1.00 91.88 83 MET A C 1
ATOM 601 O O . MET A 1 83 ? 7.880 -4.325 -1.164 1.00 91.88 83 MET A O 1
ATOM 605 N N . ARG A 1 84 ? 8.905 -2.660 -0.079 1.00 89.62 84 ARG A N 1
ATOM 606 C CA . ARG A 1 84 ? 9.099 -1.841 -1.280 1.00 89.62 84 ARG A CA 1
ATOM 607 C C . ARG A 1 84 ? 9.938 -2.561 -2.333 1.00 89.62 84 ARG A C 1
ATOM 609 O O . ARG A 1 84 ? 9.682 -2.411 -3.525 1.00 89.62 84 ARG A O 1
ATOM 616 N N . GLN A 1 85 ? 10.974 -3.286 -1.915 1.00 90.50 85 GLN A N 1
ATOM 617 C CA . GLN A 1 85 ? 11.786 -4.084 -2.830 1.00 90.50 85 GLN A CA 1
ATOM 618 C C . GLN A 1 85 ? 10.983 -5.244 -3.419 1.00 90.50 85 GLN A C 1
ATOM 620 O O . GLN A 1 85 ? 10.996 -5.418 -4.636 1.00 90.50 85 GLN A O 1
ATOM 625 N N . HIS A 1 86 ? 10.266 -5.986 -2.574 1.00 93.69 86 HIS A N 1
ATOM 626 C CA . HIS A 1 86 ? 9.410 -7.089 -2.980 1.00 93.69 86 HIS A CA 1
ATOM 627 C C . HIS A 1 86 ? 8.390 -6.630 -4.025 1.00 93.69 86 HIS A C 1
ATOM 629 O O . HIS A 1 86 ? 8.415 -7.159 -5.133 1.00 93.69 86 HIS A O 1
ATOM 635 N N . MET A 1 87 ? 7.618 -5.577 -3.741 1.00 92.88 87 MET A N 1
ATOM 636 C CA . MET A 1 87 ? 6.632 -5.012 -4.669 1.00 92.88 87 MET A CA 1
ATOM 637 C C . MET A 1 87 ? 7.254 -4.655 -6.018 1.00 92.88 87 MET A C 1
ATOM 639 O O . MET A 1 87 ? 6.771 -5.116 -7.039 1.00 92.88 87 MET A O 1
ATOM 643 N N . ARG A 1 88 ? 8.387 -3.942 -6.060 1.00 92.12 88 ARG A N 1
ATOM 644 C CA . ARG A 1 88 ? 9.033 -3.613 -7.346 1.00 92.12 88 ARG A CA 1
ATOM 645 C C . ARG A 1 88 ? 9.512 -4.839 -8.125 1.00 92.12 88 ARG A C 1
ATOM 647 O O . ARG A 1 88 ? 9.545 -4.797 -9.347 1.00 92.12 88 ARG A O 1
ATOM 654 N N . SER A 1 89 ? 9.940 -5.893 -7.433 1.00 91.50 89 SER A N 1
ATOM 655 C CA . SER A 1 89 ? 10.480 -7.099 -8.074 1.00 91.50 89 SER A CA 1
ATOM 656 C C . SER A 1 89 ? 9.414 -8.111 -8.500 1.00 91.50 89 SER A C 1
ATOM 658 O O . SER A 1 89 ? 9.558 -8.726 -9.550 1.00 91.50 89 SER A O 1
ATOM 660 N N . ALA A 1 90 ? 8.371 -8.294 -7.690 1.00 93.06 90 ALA A N 1
ATOM 661 C CA . ALA A 1 90 ? 7.351 -9.323 -7.870 1.00 93.06 90 ALA A CA 1
ATOM 662 C C . ALA A 1 90 ? 6.059 -8.761 -8.474 1.00 93.06 90 ALA A C 1
ATOM 664 O O . ALA A 1 90 ? 5.374 -9.453 -9.222 1.00 93.06 90 ALA A O 1
ATOM 665 N N . HIS A 1 91 ? 5.753 -7.496 -8.181 1.00 94.19 91 HIS A N 1
ATOM 666 C CA . HIS A 1 91 ? 4.535 -6.806 -8.597 1.00 94.19 91 HIS A CA 1
ATOM 667 C C . HIS A 1 91 ? 4.869 -5.413 -9.160 1.00 94.19 91 HIS A C 1
ATOM 669 O O . HIS A 1 91 ? 4.395 -4.399 -8.639 1.00 94.19 91 HIS A O 1
ATOM 675 N N . PRO A 1 92 ? 5.752 -5.317 -10.171 1.00 93.94 92 PRO A N 1
ATOM 676 C CA . PRO A 1 92 ? 6.157 -4.023 -10.698 1.00 93.94 92 PRO A CA 1
ATOM 677 C C . PRO A 1 92 ? 4.926 -3.221 -11.139 1.00 93.94 92 PRO A C 1
ATOM 679 O O . PRO A 1 92 ? 4.006 -3.748 -11.758 1.00 93.94 92 PRO A O 1
ATOM 682 N N . GLY A 1 93 ? 4.898 -1.940 -10.784 1.00 94.44 93 GLY A N 1
ATOM 683 C CA . GLY A 1 93 ? 3.816 -1.016 -11.116 1.00 94.44 93 GLY A CA 1
ATOM 684 C C . GLY A 1 93 ? 2.532 -1.199 -10.304 1.00 94.44 93 GLY A C 1
ATOM 685 O O . GLY A 1 93 ? 1.615 -0.403 -10.485 1.00 94.44 93 GLY A O 1
ATOM 686 N N . SER A 1 94 ? 2.433 -2.191 -9.411 1.00 95.12 94 SER A N 1
ATOM 687 C CA . SER A 1 94 ? 1.193 -2.417 -8.654 1.00 95.12 94 SER A CA 1
ATOM 688 C C . SER A 1 94 ? 0.924 -1.325 -7.622 1.00 95.12 94 SER A C 1
ATOM 690 O O . SER A 1 94 ? -0.212 -0.884 -7.485 1.00 95.12 94 SER A O 1
ATOM 692 N N . ILE A 1 95 ? 1.971 -0.862 -6.935 1.00 94.19 95 ILE A N 1
ATOM 693 C CA . ILE A 1 95 ? 1.897 0.143 -5.871 1.00 94.19 95 ILE A CA 1
ATOM 694 C C . ILE A 1 95 ? 2.650 1.407 -6.282 1.00 94.19 95 ILE A C 1
ATOM 696 O O . ILE A 1 95 ? 3.762 1.343 -6.826 1.00 94.19 95 ILE A O 1
ATOM 700 N N . ALA A 1 96 ? 2.055 2.564 -5.997 1.00 91.50 96 ALA A N 1
ATOM 701 C CA . ALA A 1 96 ? 2.696 3.857 -6.171 1.00 91.50 96 ALA A CA 1
ATOM 702 C C . ALA A 1 96 ? 3.977 3.943 -5.325 1.00 91.50 96 ALA A C 1
ATOM 704 O O . ALA A 1 96 ? 4.078 3.402 -4.222 1.00 91.50 96 ALA A O 1
ATOM 705 N N . ASN A 1 97 ? 5.004 4.635 -5.824 1.00 83.44 97 ASN A N 1
ATOM 706 C CA . ASN A 1 97 ? 6.236 4.798 -5.055 1.00 83.44 97 ASN A CA 1
ATOM 707 C C . ASN A 1 97 ? 5.966 5.664 -3.813 1.00 83.44 97 ASN A C 1
ATOM 709 O O . ASN A 1 97 ? 5.941 6.890 -3.898 1.00 83.44 97 ASN A O 1
ATOM 713 N N . GLY A 1 98 ? 5.796 5.021 -2.657 1.00 72.38 98 GLY A N 1
ATOM 714 C CA . GLY A 1 98 ? 5.522 5.711 -1.401 1.00 72.38 98 GLY A CA 1
ATOM 715 C C . GLY A 1 98 ? 6.617 6.709 -1.013 1.00 72.38 98 GLY A C 1
ATOM 716 O O . GLY A 1 98 ? 7.815 6.494 -1.246 1.00 72.38 98 GLY A O 1
ATOM 717 N N . THR A 1 99 ? 6.209 7.797 -0.363 1.00 68.94 99 THR A N 1
ATOM 718 C CA . THR A 1 99 ? 7.137 8.796 0.179 1.00 68.94 99 THR A CA 1
ATOM 719 C C . THR A 1 99 ? 7.981 8.196 1.315 1.00 68.94 99 THR A C 1
ATOM 721 O O . THR A 1 99 ? 7.633 7.188 1.932 1.00 68.94 99 THR A O 1
ATOM 724 N N . ARG A 1 100 ? 9.162 8.766 1.587 1.00 66.62 100 ARG A N 1
ATOM 725 C CA . ARG A 1 100 ? 10.033 8.335 2.706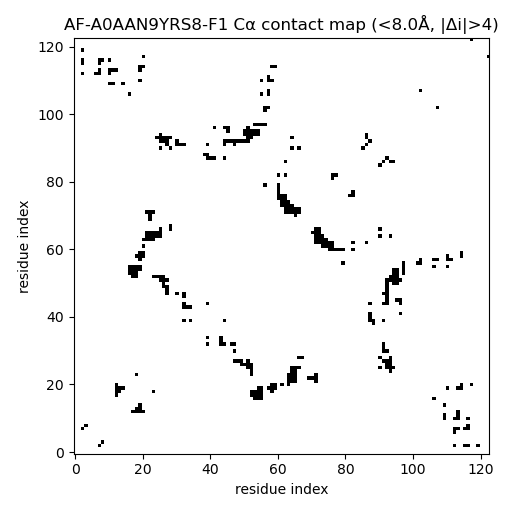 1.00 66.62 100 ARG A CA 1
ATOM 726 C C . ARG A 1 100 ? 9.629 8.956 4.051 1.00 66.62 100 ARG A C 1
ATOM 728 O O . ARG A 1 100 ? 10.407 8.899 4.996 1.00 66.62 100 ARG A O 1
ATOM 735 N N . SER A 1 101 ? 8.456 9.573 4.118 1.00 77.69 101 SER A N 1
ATOM 736 C CA . SER A 1 101 ? 7.982 10.264 5.310 1.00 77.69 101 SER A CA 1
ATOM 737 C C . SER A 1 101 ? 7.487 9.269 6.354 1.00 77.69 101 SER A C 1
ATOM 739 O O . SER A 1 101 ? 6.913 8.235 6.017 1.00 77.69 101 SER A O 1
ATOM 741 N N . ASN A 1 102 ? 7.708 9.593 7.626 1.00 85.25 102 ASN A N 1
ATOM 742 C CA . ASN A 1 102 ? 7.099 8.852 8.726 1.00 85.25 102 ASN A CA 1
ATOM 743 C C . ASN A 1 102 ? 5.579 9.084 8.734 1.00 85.25 102 ASN A C 1
ATOM 745 O O . ASN A 1 102 ? 5.152 10.205 8.433 1.00 85.25 102 ASN A O 1
ATOM 749 N N . PRO A 1 103 ? 4.771 8.082 9.127 1.00 89.06 103 PRO A N 1
ATOM 750 C CA . PRO A 1 103 ? 3.330 8.253 9.217 1.00 89.06 103 PRO A CA 1
ATOM 751 C C . PRO A 1 103 ? 2.963 9.324 10.234 1.00 89.06 103 PRO A C 1
ATOM 753 O O . PRO A 1 103 ? 3.470 9.343 11.364 1.00 89.06 103 PRO A O 1
ATOM 756 N N . SER A 1 104 ? 2.015 10.177 9.854 1.00 93.31 104 SER A N 1
ATOM 757 C CA . SER A 1 104 ? 1.404 11.130 10.782 1.00 93.31 104 SER A CA 1
ATOM 758 C C . SER A 1 104 ? 0.662 10.404 11.912 1.00 93.31 104 SER A C 1
ATOM 760 O O . SER A 1 104 ? 0.249 9.254 11.762 1.00 93.31 104 SER A O 1
ATOM 762 N N . VAL A 1 105 ? 0.424 11.079 13.042 1.00 96.00 105 VAL A N 1
ATOM 763 C CA . VAL A 1 105 ? -0.394 10.515 14.137 1.00 96.00 105 VAL A CA 1
ATOM 764 C C . VAL A 1 105 ? -1.789 10.113 13.639 1.00 96.00 105 VAL A C 1
ATOM 766 O O . VAL A 1 105 ? -2.319 9.086 14.060 1.00 96.00 105 VAL A O 1
ATOM 769 N N . ALA A 1 106 ? -2.355 10.884 12.706 1.00 94.88 106 ALA A N 1
ATOM 770 C CA . ALA A 1 106 ? -3.649 10.597 12.099 1.00 94.88 106 ALA A CA 1
ATOM 771 C C . ALA A 1 106 ? -3.618 9.316 11.246 1.00 94.88 106 ALA A C 1
ATOM 773 O O . ALA A 1 106 ? -4.491 8.468 11.404 1.00 94.88 106 ALA A O 1
ATOM 774 N N . GLU A 1 107 ? -2.581 9.127 10.423 1.00 94.62 107 GLU A N 1
ATOM 775 C CA . GLU A 1 107 ? -2.387 7.893 9.647 1.00 94.62 107 GLU A CA 1
ATOM 776 C C . GLU A 1 107 ? -2.200 6.683 10.571 1.00 94.62 107 GLU A C 1
ATOM 778 O O . GLU A 1 107 ? -2.817 5.645 10.361 1.00 94.62 107 GLU A O 1
ATOM 783 N N . GLN A 1 108 ? -1.414 6.824 11.646 1.00 95.06 108 GLN A N 1
ATOM 784 C CA . GLN A 1 108 ? -1.228 5.754 12.632 1.00 95.06 108 GLN A CA 1
ATOM 785 C C . GLN A 1 108 ? -2.528 5.381 13.346 1.00 95.06 108 GLN A C 1
ATOM 787 O O . GLN A 1 108 ? -2.735 4.214 13.671 1.00 95.06 108 GLN A O 1
ATOM 792 N N . ALA A 1 109 ? -3.381 6.355 13.664 1.00 95.00 109 ALA A N 1
ATOM 793 C CA . ALA A 1 109 ? -4.681 6.086 14.271 1.00 95.00 109 ALA A CA 1
ATOM 794 C C . ALA A 1 109 ? -5.614 5.380 13.277 1.00 95.00 109 ALA A C 1
ATOM 796 O O . ALA A 1 109 ? -6.185 4.344 13.611 1.00 95.00 109 ALA A O 1
ATOM 797 N N . ALA A 1 110 ? -5.710 5.896 12.050 1.00 95.50 110 ALA A N 1
ATOM 798 C CA . ALA A 1 110 ? -6.557 5.335 11.006 1.00 95.50 110 ALA A CA 1
ATOM 799 C C . ALA A 1 110 ? -6.127 3.914 10.608 1.00 95.50 110 ALA A C 1
ATOM 801 O O . ALA A 1 110 ? -6.960 3.013 10.620 1.00 95.50 110 ALA A O 1
ATOM 802 N N . GLY A 1 111 ? -4.831 3.679 10.382 1.00 94.56 111 GLY A N 1
ATOM 803 C CA . GLY A 1 111 ? -4.306 2.356 10.043 1.00 94.56 111 GLY A CA 1
ATOM 804 C C . GLY A 1 111 ? -4.489 1.340 11.168 1.00 94.56 111 GLY A C 1
ATOM 805 O O . GLY A 1 111 ? -4.948 0.230 10.925 1.00 94.56 111 GLY A O 1
ATOM 806 N N . ARG A 1 112 ? -4.240 1.719 12.432 1.00 95.06 112 ARG A N 1
ATOM 807 C CA . ARG A 1 112 ? -4.505 0.820 13.572 1.00 95.06 112 ARG A CA 1
ATOM 808 C C . ARG A 1 112 ? -5.981 0.461 13.693 1.00 95.06 112 ARG A C 1
ATOM 810 O O . ARG A 1 112 ? -6.293 -0.692 13.969 1.00 95.06 112 ARG A O 1
ATOM 817 N N . ASN A 1 113 ? -6.879 1.422 13.493 1.00 95.75 113 ASN A N 1
ATOM 818 C CA . ASN A 1 113 ? -8.313 1.156 13.541 1.00 95.75 113 ASN A CA 1
ATOM 819 C C . ASN A 1 113 ? -8.765 0.275 12.373 1.00 95.75 113 ASN A C 1
ATOM 821 O O . ASN A 1 113 ? -9.534 -0.652 12.598 1.00 95.75 113 ASN A O 1
ATOM 825 N N . ALA A 1 114 ? -8.244 0.506 11.165 1.00 95.25 114 ALA A N 1
ATOM 826 C CA . ALA A 1 114 ? -8.540 -0.316 9.995 1.00 95.25 114 ALA A CA 1
ATOM 827 C C . ALA A 1 114 ? -8.061 -1.763 10.171 1.00 95.25 114 ALA A C 1
ATOM 829 O O . ALA A 1 114 ? -8.822 -2.689 9.915 1.00 95.25 114 ALA A O 1
ATOM 830 N N . LEU A 1 115 ? -6.848 -1.969 10.693 1.00 94.19 115 LEU A N 1
ATOM 831 C CA . LEU A 1 115 ? -6.324 -3.308 10.980 1.00 94.19 115 LEU A CA 1
ATOM 832 C C . LEU A 1 115 ? -7.137 -4.030 12.061 1.00 94.19 115 LEU A C 1
ATOM 834 O O . LEU A 1 115 ? -7.418 -5.218 11.941 1.00 94.19 115 LEU A O 1
ATOM 838 N N . LYS A 1 116 ? -7.569 -3.319 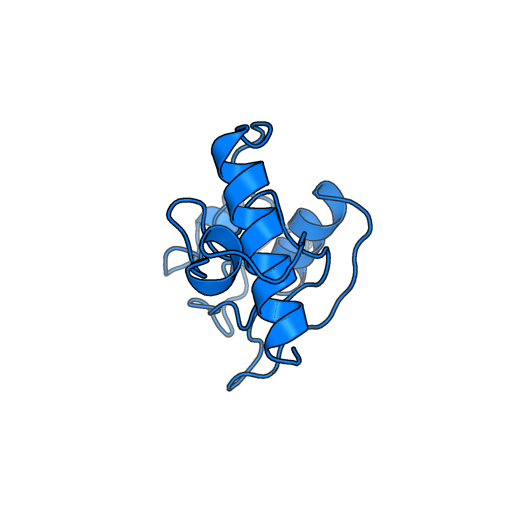13.108 1.00 94.62 116 LYS A N 1
ATOM 839 C CA . LYS A 1 116 ? -8.468 -3.888 14.121 1.00 94.62 116 LYS A CA 1
ATOM 840 C C . LYS A 1 116 ? -9.823 -4.271 13.531 1.00 94.62 116 LYS A C 1
ATOM 842 O O . LYS A 1 116 ? -10.328 -5.341 13.847 1.00 94.62 116 LYS A O 1
ATOM 847 N N . ALA A 1 117 ? -10.395 -3.414 12.687 1.00 93.19 117 ALA A N 1
ATOM 848 C CA . ALA A 1 117 ? -11.665 -3.678 12.019 1.00 93.19 117 ALA A CA 1
ATOM 849 C C . ALA A 1 117 ? -11.568 -4.913 11.116 1.00 93.19 117 ALA A C 1
ATOM 851 O O . ALA A 1 117 ? -12.451 -5.762 11.146 1.00 93.19 117 ALA A O 1
ATOM 852 N N . TRP A 1 118 ? -10.455 -5.048 10.394 1.00 92.12 118 TRP A N 1
ATOM 853 C CA . TRP A 1 118 ? -10.165 -6.201 9.548 1.00 92.12 118 TRP A CA 1
ATOM 854 C C . TRP A 1 118 ? -10.081 -7.517 10.336 1.00 92.12 118 TRP A C 1
ATOM 856 O O . TRP A 1 118 ? -10.690 -8.518 9.961 1.00 92.12 118 TRP A O 1
ATOM 866 N N . VAL A 1 119 ? -9.415 -7.499 11.496 1.00 90.88 11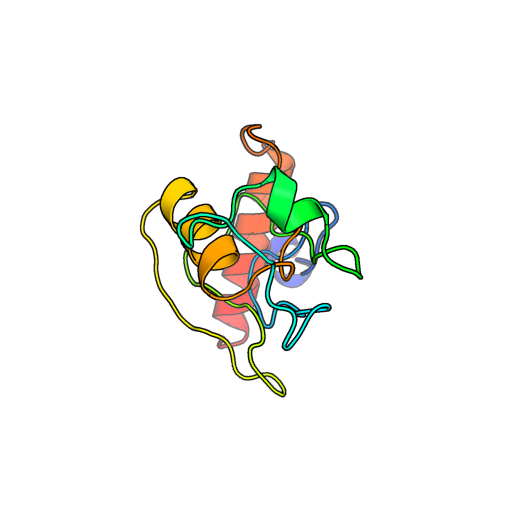9 VAL A N 1
ATOM 867 C CA . VAL A 1 119 ? -9.392 -8.652 12.412 1.00 90.88 119 VAL A CA 1
ATOM 868 C C . VAL A 1 119 ? -10.804 -9.021 12.884 1.00 90.88 119 VAL A C 1
ATOM 870 O O . VAL A 1 119 ? -11.125 -10.204 12.977 1.00 90.88 119 VAL A O 1
ATOM 873 N N . LEU A 1 120 ? -11.668 -8.036 13.153 1.00 90.75 120 LEU A N 1
ATOM 874 C CA . LEU A 1 120 ? -13.059 -8.291 13.550 1.00 90.75 120 LEU A CA 1
ATOM 875 C C . LEU A 1 120 ? -13.920 -8.843 12.408 1.00 90.75 120 LEU A C 1
ATOM 877 O O . LEU A 1 120 ? -14.864 -9.582 12.680 1.00 90.75 120 LEU A O 1
ATOM 881 N N . SER A 1 121 ? -13.611 -8.512 11.150 1.00 88.44 121 SER A N 1
ATOM 882 C CA . SER A 1 121 ? -14.319 -9.046 9.980 1.00 88.44 121 SER A CA 1
ATOM 883 C C . SER A 1 121 ? -13.835 -10.430 9.539 1.00 88.44 121 SER A C 1
ATOM 885 O O . SER A 1 121 ? -14.406 -10.987 8.607 1.00 88.44 121 SER A O 1
ATOM 887 N N . GLY A 1 122 ? -12.836 -11.001 10.220 1.00 83.81 122 GLY A N 1
ATOM 888 C CA . GLY A 1 122 ? -12.368 -12.370 9.988 1.00 83.81 122 GLY A CA 1
ATOM 889 C C . GLY A 1 122 ? -11.226 -12.516 8.984 1.00 83.81 122 GLY A C 1
ATOM 890 O O . GLY A 1 122 ? -10.864 -13.654 8.689 1.00 83.81 122 GLY A O 1
ATOM 891 N N . GLY A 1 123 ? -10.634 -11.407 8.530 1.00 75.44 123 GLY A N 1
ATOM 892 C CA . GLY A 1 123 ? -9.651 -11.422 7.446 1.00 75.44 123 GLY A CA 1
ATOM 893 C C . GLY A 1 123 ? -10.305 -11.438 6.072 1.00 75.44 123 GLY A C 1
ATOM 894 O O . GLY A 1 123 ? -10.907 -12.473 5.726 1.00 75.44 123 GLY A O 1
#

Mean predicted aligned error: 4.46 Å

Organism: NCBI:txid117547

Solvent-accessible surface area (backbone atoms only — not comparable to full-atom values): 7198 Å² total; per-residue (Å²): 117,93,63,77,40,73,66,21,76,65,38,59,79,62,41,100,63,22,29,41,67,60,71,33,64,37,68,30,73,89,55,76,78,93,40,85,90,77,55,57,45,72,73,59,37,70,67,39,95,42,79,29,38,52,57,30,92,46,52,87,44,57,36,31,45,30,73,59,97,73,42,49,65,63,51,70,39,98,42,73,69,53,44,56,49,46,39,35,70,79,41,34,19,20,54,40,88,69,76,94,68,80,73,49,74,66,51,50,51,49,28,53,22,30,54,49,35,40,61,72,72,68,109

pLDDT: mean 90.05, std 7.25, range [60.75, 96.38]

Secondary structure (DSSP, 8-state):
--SSSHHHHT--SSBTTBBSSSPBP-TTTT-----GGG---HHHHTT-SSPPBPB-SS--SEE-BEEETTEE--EE-SSHHHHHHHHHHHSTTSB----SPPPPHHHHHHHHHHHHHHHHTT-

Sequence (123 aa):
ADFDCPAVANAVNPSQWGYYQGPIPNPNIGWQPIAPGRTVTAVINATAPNPGSDLSTVYDKVCDVDI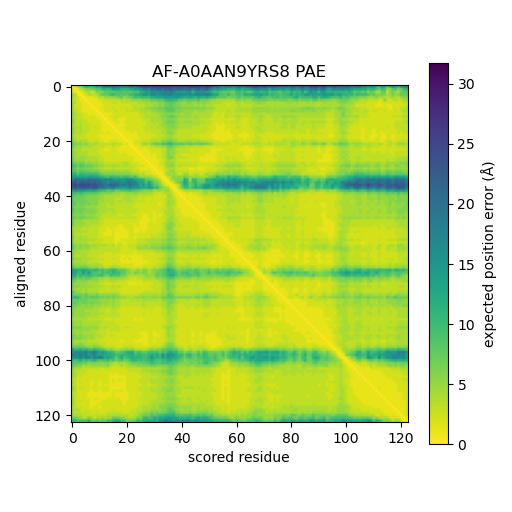VGGEMCGKFVDTVGAMRQHMRSAHPGSIANGTRSNPSVAEQAAGRNALKAWVLSGG

Radius of gyration: 14.92 Å; Cα contacts (8 Å, |Δi|>4): 208; chains: 1; bounding box: 38×25×44 Å